Protein AF-A0A5E4D6T8-F1 (afdb_monomer)

Solvent-accessible surface area (backbone atoms only — not comparable to full-atom values): 7512 Å² total; per-residue (Å²): 138,59,71,67,61,55,51,51,57,58,61,45,72,78,45,94,84,55,79,84,41,73,67,48,50,53,50,51,53,51,50,51,50,56,62,51,48,57,55,49,51,51,50,50,54,52,41,53,52,50,38,68,75,33,54,74,57,41,52,51,40,51,52,51,47,50,72,70,52,39,92,90,48,82,89,55,80,79,51,54,81,74,34,64,66,50,51,48,51,54,51,49,40,55,66,70,64,45,91,60,82,77,64,77,92,62,60,39,94,47,71,41,74,58,88,97,43,81,42,57,51,70,46,108

pLDDT: mean 90.18, std 12.1, range [51.53, 98.38]

Radius of gyration: 22.25 Å; Cα contacts (8 Å, |Δi|>4): 65; chains: 1; bounding box: 53×28×58 Å

Secondary structure (DSSP, 8-state):
--HHHHHHHHHHTT-TT-S--HHHHHHHHHHHHHHHHHHHHHHHHHHHHHHHH-HHHHHHHHHHHHHHH-TTS---GGGGGG-HHHHHHHHHHHHHH-S-TT-S----SS-EEETTEEE-TT--

Nearest PDB structures (foldseek):
  1og2-assembly1_A  TM=9.531E-01  e=1.860E-10  Homo sapiens
  5x23-assembly1_A  TM=9.504E-01  e=4.205E-10  Homo sapiens
  2f9q-assembly1_A  TM=9.379E-01  e=1.974E-07  Homo sapiens
  6csb-assembly1_A  TM=9.068E-01  e=5.062E-07  Homo sapiens
  3c6g-assembly1_A  TM=8.931E-01  e=2.589E-06  Homo sapiens

Structure (mmCIF, N/CA/C/O backbone):
data_AF-A0A5E4D6T8-F1
#
_entry.id   AF-A0A5E4D6T8-F1
#
loop_
_atom_site.group_PDB
_atom_site.id
_atom_site.type_symbol
_atom_site.label_atom_id
_atom_site.label_alt_id
_atom_site.label_comp_id
_atom_site.label_asym_id
_atom_site.label_entity_id
_atom_site.label_seq_id
_atom_site.pdbx_PDB_ins_code
_atom_site.Cartn_x
_atom_site.Cartn_y
_atom_site.Cartn_z
_atom_site.occupancy
_atom_site.B_iso_or_equiv
_atom_site.auth_seq_id
_atom_site.auth_comp_id
_atom_site.auth_asym_id
_atom_site.auth_atom_id
_atom_site.pdbx_PDB_model_num
ATOM 1 N N . MET A 1 1 ? 21.323 -9.882 9.307 1.00 51.53 1 MET A N 1
ATOM 2 C CA . MET A 1 1 ? 22.143 -10.130 8.109 1.00 51.53 1 MET A CA 1
ATOM 3 C C . MET A 1 1 ? 22.979 -11.356 8.381 1.00 51.53 1 MET A C 1
ATOM 5 O O . MET A 1 1 ? 23.782 -11.367 9.301 1.00 51.53 1 MET A O 1
ATOM 9 N N . ASP A 1 2 ? 22.661 -12.407 7.658 1.00 59.09 2 ASP A N 1
ATOM 10 C CA . ASP A 1 2 ? 23.256 -13.731 7.668 1.00 59.09 2 ASP A CA 1
ATOM 11 C C . ASP A 1 2 ? 24.572 -13.753 6.871 1.00 59.09 2 ASP A C 1
ATOM 13 O O . ASP A 1 2 ? 24.735 -13.059 5.868 1.00 59.09 2 ASP A O 1
ATOM 17 N N . THR A 1 3 ? 25.536 -14.549 7.333 1.00 69.44 3 THR A N 1
ATOM 18 C CA . THR A 1 3 ? 26.883 -14.682 6.748 1.00 69.44 3 THR A CA 1
ATOM 19 C C . THR A 1 3 ? 26.867 -15.183 5.302 1.00 69.44 3 THR A C 1
ATOM 21 O O . THR A 1 3 ? 27.759 -14.840 4.530 1.00 69.44 3 THR A O 1
ATOM 24 N N . SER A 1 4 ? 25.823 -15.922 4.913 1.00 58.59 4 SER A N 1
ATOM 25 C CA . SER A 1 4 ? 25.578 -16.354 3.531 1.00 58.59 4 SER A CA 1
ATOM 26 C C . SER A 1 4 ? 25.392 -15.167 2.580 1.00 58.59 4 SER A C 1
ATOM 28 O O . SER A 1 4 ? 25.987 -15.132 1.505 1.00 58.59 4 SER A O 1
ATOM 30 N N . THR A 1 5 ? 24.637 -14.152 3.006 1.00 66.06 5 THR A N 1
ATOM 31 C CA . THR A 1 5 ? 24.379 -12.940 2.218 1.00 66.06 5 THR A CA 1
ATOM 32 C C . THR A 1 5 ? 25.656 -12.119 2.022 1.00 66.06 5 THR A C 1
ATOM 34 O O . THR A 1 5 ? 25.913 -11.607 0.937 1.00 66.06 5 THR A O 1
ATOM 37 N N . VAL A 1 6 ? 26.517 -12.045 3.043 1.00 69.25 6 VAL A N 1
ATOM 38 C CA . VAL A 1 6 ? 27.812 -11.344 2.943 1.00 69.25 6 VAL A CA 1
ATOM 39 C C . VAL A 1 6 ? 28.761 -12.057 1.975 1.00 69.25 6 VAL A C 1
ATOM 41 O O . VAL A 1 6 ? 29.438 -11.400 1.186 1.00 69.25 6 VAL A O 1
ATOM 44 N N . LEU A 1 7 ? 28.792 -13.392 1.991 1.00 67.19 7 LEU A N 1
ATOM 45 C CA . LEU A 1 7 ? 29.617 -14.177 1.069 1.00 67.19 7 LEU A CA 1
ATOM 46 C C . LEU A 1 7 ? 29.141 -14.046 -0.383 1.00 67.19 7 LEU A C 1
ATOM 48 O O . LEU A 1 7 ? 29.977 -13.860 -1.263 1.00 67.19 7 LEU A O 1
ATOM 52 N N . GLN A 1 8 ? 27.827 -14.038 -0.633 1.00 66.62 8 GLN A N 1
ATOM 53 C CA . GLN A 1 8 ? 27.270 -13.788 -1.971 1.00 66.62 8 GLN A CA 1
ATOM 54 C C . GLN A 1 8 ? 27.676 -12.412 -2.520 1.00 66.62 8 GLN A C 1
ATOM 56 O O . GLN A 1 8 ? 28.136 -12.322 -3.656 1.00 66.62 8 GLN A O 1
ATOM 61 N N . LEU A 1 9 ? 27.611 -11.361 -1.695 1.00 66.88 9 LEU A N 1
ATOM 62 C CA . LEU A 1 9 ? 28.028 -10.007 -2.085 1.00 66.88 9 LEU A CA 1
ATOM 63 C C . LEU A 1 9 ? 29.525 -9.918 -2.433 1.00 66.88 9 LEU A C 1
ATOM 65 O O . LEU A 1 9 ? 29.911 -9.180 -3.339 1.00 66.88 9 LEU A O 1
ATOM 69 N N . ILE A 1 10 ? 30.381 -10.668 -1.730 1.00 66.94 10 ILE A N 1
ATOM 70 C CA . ILE A 1 10 ? 31.827 -10.727 -2.010 1.00 66.94 10 ILE A CA 1
ATOM 71 C C . ILE A 1 10 ? 32.104 -11.509 -3.300 1.00 66.94 10 ILE A C 1
ATOM 73 O O . ILE A 1 10 ? 32.958 -11.109 -4.089 1.00 66.94 10 ILE A O 1
ATOM 77 N N . GLN A 1 11 ? 31.378 -12.602 -3.525 1.00 64.06 11 GLN A N 1
ATOM 78 C CA . GLN A 1 11 ? 31.570 -13.496 -4.665 1.00 64.06 11 GLN A CA 1
ATOM 79 C C . GLN A 1 11 ? 31.103 -12.857 -5.981 1.00 64.06 11 GLN A C 1
ATOM 81 O O . GLN A 1 11 ? 31.747 -13.031 -7.014 1.00 64.06 11 GLN A O 1
ATOM 86 N N . GLU A 1 12 ? 30.051 -12.039 -5.932 1.00 62.81 12 GLU A N 1
ATOM 87 C CA . GLU A 1 12 ? 29.590 -11.257 -7.080 1.00 62.81 12 GLU A CA 1
ATOM 88 C C . GLU A 1 12 ? 30.512 -10.081 -7.416 1.00 62.81 12 GLU A C 1
ATOM 90 O O . GLU A 1 12 ? 30.662 -9.753 -8.587 1.00 62.81 12 GLU A O 1
ATOM 95 N N . LYS A 1 13 ? 31.224 -9.500 -6.441 1.00 59.44 13 LYS A N 1
ATOM 96 C CA . LYS A 1 13 ? 32.169 -8.390 -6.673 1.00 59.44 13 LYS A CA 1
ATOM 97 C C . LYS A 1 13 ? 33.299 -8.734 -7.663 1.00 59.44 13 LYS A C 1
ATOM 99 O O . LYS A 1 13 ? 33.889 -7.830 -8.248 1.00 59.44 13 LYS A O 1
ATOM 104 N N . CYS A 1 14 ? 33.596 -10.022 -7.856 1.00 57.81 14 CYS A N 1
ATOM 105 C CA . CYS A 1 14 ? 34.577 -10.518 -8.828 1.00 57.81 14 CYS A CA 1
ATOM 106 C C . CYS A 1 14 ? 34.004 -10.749 -10.241 1.00 57.81 14 CYS A C 1
ATOM 108 O O . CYS A 1 14 ? 34.763 -11.111 -11.138 1.00 57.81 14 CYS A O 1
ATOM 110 N N . ASN A 1 15 ? 32.700 -10.551 -10.457 1.00 62.16 15 ASN A N 1
ATOM 111 C CA . ASN A 1 15 ? 32.039 -10.767 -11.741 1.00 62.16 15 ASN A CA 1
ATOM 112 C C . ASN A 1 15 ? 31.816 -9.421 -12.461 1.00 62.16 15 ASN A C 1
ATOM 114 O O . ASN A 1 15 ? 31.308 -8.470 -11.873 1.00 62.16 15 ASN A O 1
ATOM 118 N N . GLN A 1 16 ? 32.183 -9.313 -13.742 1.00 57.44 16 GLN A N 1
ATOM 119 C CA . GLN A 1 16 ? 31.995 -8.075 -14.525 1.00 57.44 16 GLN A CA 1
ATOM 120 C C . GLN A 1 16 ? 30.546 -7.876 -15.022 1.00 57.44 16 GLN A C 1
ATOM 122 O O . GLN A 1 16 ? 30.210 -6.795 -15.493 1.00 57.44 16 GLN A O 1
ATOM 127 N N . GLU A 1 17 ? 29.671 -8.876 -14.861 1.00 61.19 17 GLU A N 1
ATOM 128 C CA . GLU A 1 17 ? 28.234 -8.827 -15.191 1.00 61.19 17 GLU A CA 1
ATOM 129 C C . GLU A 1 17 ? 27.337 -8.639 -13.948 1.00 61.19 17 GLU A C 1
ATOM 131 O O . GLU A 1 17 ? 26.260 -9.230 -13.835 1.00 61.19 17 GLU A O 1
ATOM 136 N N . THR A 1 18 ? 27.771 -7.861 -12.953 1.00 68.69 18 THR A N 1
ATOM 137 C CA . THR A 1 18 ? 26.926 -7.626 -11.772 1.00 68.69 18 THR A CA 1
ATOM 138 C C . THR A 1 18 ? 25.798 -6.652 -12.078 1.00 68.69 18 THR A C 1
ATOM 140 O O . THR A 1 18 ? 26.001 -5.558 -12.596 1.00 68.69 18 THR A O 1
ATOM 143 N N . LYS A 1 19 ? 24.578 -7.023 -11.679 1.00 70.94 19 LYS A N 1
ATOM 144 C CA . LYS A 1 19 ? 23.415 -6.117 -11.682 1.00 70.94 19 LYS A CA 1
ATOM 145 C C . LYS A 1 19 ? 23.505 -5.036 -10.595 1.00 70.94 19 LYS A C 1
ATOM 147 O O . LYS A 1 19 ? 22.696 -4.116 -10.579 1.00 70.94 19 LYS A O 1
ATOM 152 N N . PHE A 1 20 ? 24.475 -5.147 -9.688 1.00 78.88 20 PHE A N 1
ATOM 153 C CA . PHE A 1 20 ? 24.709 -4.233 -8.573 1.00 78.88 20 PHE A CA 1
ATOM 154 C C . PHE A 1 20 ? 25.666 -3.103 -8.967 1.00 78.88 20 PHE A C 1
ATOM 156 O O . PHE A 1 20 ? 26.752 -2.964 -8.405 1.00 78.88 20 PHE A O 1
ATOM 163 N N . THR A 1 21 ? 25.259 -2.294 -9.945 1.00 89.88 21 THR A N 1
ATOM 164 C CA . THR A 1 21 ? 25.975 -1.065 -10.310 1.00 89.88 21 THR A CA 1
ATOM 165 C C . THR A 1 21 ? 25.479 0.128 -9.488 1.00 89.88 21 THR A C 1
ATOM 167 O O . THR A 1 21 ? 24.402 0.090 -8.884 1.00 89.88 21 THR A O 1
ATOM 170 N N . THR A 1 22 ? 26.247 1.218 -9.468 1.00 91.19 22 THR A N 1
ATOM 171 C CA . THR A 1 22 ? 25.844 2.466 -8.799 1.00 91.19 22 THR A CA 1
ATOM 172 C C . THR A 1 22 ? 24.558 3.038 -9.405 1.00 91.19 22 THR A C 1
ATOM 174 O O . THR A 1 22 ? 23.699 3.532 -8.681 1.00 91.19 22 THR A O 1
ATOM 177 N N . GLU A 1 23 ? 24.380 2.929 -10.720 1.00 90.62 23 GLU A N 1
ATOM 178 C CA . GLU A 1 23 ? 23.189 3.389 -11.441 1.00 90.62 23 GLU A CA 1
ATOM 179 C C . GLU A 1 23 ? 21.955 2.566 -11.052 1.00 90.62 23 GLU A C 1
ATOM 181 O O . GLU A 1 23 ? 20.883 3.126 -10.805 1.00 90.62 23 GLU A O 1
ATOM 186 N N . ALA A 1 24 ? 22.112 1.243 -10.933 1.00 91.88 24 ALA A N 1
ATOM 187 C CA . ALA A 1 24 ? 21.056 0.359 -10.452 1.00 91.88 24 ALA A CA 1
ATOM 188 C C . ALA A 1 24 ? 20.684 0.670 -8.993 1.00 91.88 24 ALA A C 1
ATOM 190 O O . ALA A 1 24 ? 19.500 0.683 -8.651 1.00 91.88 24 ALA A O 1
ATOM 191 N N . LEU A 1 25 ? 21.670 0.990 -8.145 1.00 93.62 25 LEU A N 1
ATOM 192 C CA . LEU A 1 25 ? 21.436 1.427 -6.767 1.00 93.62 25 LEU A CA 1
ATOM 193 C C . LEU A 1 25 ? 20.642 2.738 -6.718 1.00 93.62 25 LEU A C 1
ATOM 195 O O . LEU A 1 25 ? 19.642 2.809 -6.009 1.00 93.62 25 LEU A O 1
ATOM 199 N N . ILE A 1 26 ? 21.051 3.755 -7.484 1.00 95.56 26 ILE A N 1
ATOM 200 C CA . ILE A 1 26 ? 20.348 5.046 -7.559 1.00 95.56 26 ILE A CA 1
ATOM 201 C C . ILE A 1 26 ? 18.900 4.840 -8.018 1.00 95.56 26 ILE A C 1
ATOM 203 O O . ILE A 1 26 ? 17.978 5.367 -7.394 1.00 95.56 26 ILE A O 1
ATOM 207 N N . THR A 1 27 ? 18.695 4.032 -9.060 1.00 94.62 27 THR A N 1
ATOM 208 C CA . THR A 1 27 ? 17.358 3.699 -9.579 1.00 94.62 27 THR A CA 1
ATOM 209 C C . THR A 1 27 ? 16.512 3.007 -8.510 1.00 94.62 27 THR A C 1
ATOM 211 O O . THR A 1 27 ? 15.410 3.453 -8.214 1.00 94.62 27 THR A O 1
ATOM 214 N N . THR A 1 28 ? 17.063 1.994 -7.837 1.00 95.25 28 THR A N 1
ATOM 215 C CA . THR A 1 28 ? 16.364 1.256 -6.771 1.00 95.25 28 THR A CA 1
ATOM 216 C C . THR A 1 28 ? 15.972 2.162 -5.602 1.00 95.25 28 THR A C 1
ATOM 218 O O . THR A 1 28 ? 14.891 2.018 -5.033 1.00 95.25 28 THR A O 1
ATOM 221 N N . VAL A 1 29 ? 16.835 3.111 -5.225 1.00 96.94 29 VAL A N 1
ATOM 222 C CA . VAL A 1 29 ? 16.528 4.091 -4.174 1.00 96.94 29 VAL A CA 1
ATOM 223 C C . VAL A 1 29 ? 15.370 4.992 -4.605 1.00 96.94 29 VAL A C 1
ATOM 225 O O . VAL A 1 29 ? 14.438 5.192 -3.825 1.00 96.94 29 VAL A O 1
ATOM 228 N N . HIS A 1 30 ? 15.390 5.495 -5.842 1.00 96.00 30 HIS A N 1
ATOM 229 C CA . HIS A 1 30 ? 14.280 6.275 -6.388 1.00 96.00 30 HIS A CA 1
ATOM 230 C C . HIS A 1 30 ? 12.969 5.483 -6.409 1.00 96.00 30 HIS A C 1
ATOM 232 O O . HIS A 1 30 ? 11.950 6.002 -5.948 1.00 96.00 30 HIS A O 1
ATOM 238 N N . ASP A 1 31 ? 13.005 4.228 -6.855 1.00 95.06 31 ASP A N 1
ATOM 239 C CA . ASP A 1 31 ? 11.839 3.343 -6.879 1.00 95.06 31 ASP A CA 1
ATOM 240 C C . ASP A 1 31 ? 11.279 3.112 -5.471 1.00 95.06 31 ASP A C 1
ATOM 242 O O . ASP A 1 31 ? 10.071 3.215 -5.261 1.00 95.06 31 ASP A O 1
ATOM 246 N N . LEU A 1 32 ? 12.144 2.870 -4.478 1.00 96.94 32 LEU A N 1
ATOM 247 C CA . LEU A 1 32 ? 11.733 2.663 -3.088 1.00 96.94 32 LEU A CA 1
ATOM 248 C C . LEU A 1 32 ? 11.007 3.888 -2.518 1.00 96.94 32 LEU A C 1
ATOM 250 O O . LEU A 1 32 ? 9.953 3.747 -1.893 1.00 96.94 32 LEU A O 1
ATOM 254 N N . PHE A 1 33 ? 11.550 5.089 -2.735 1.00 96.31 33 PHE A N 1
ATOM 255 C CA . PHE A 1 33 ? 10.919 6.317 -2.255 1.00 96.31 33 PHE A CA 1
ATOM 256 C C . PHE A 1 33 ? 9.632 6.634 -3.014 1.00 96.31 33 PHE A C 1
ATOM 258 O O . PHE A 1 33 ? 8.637 6.976 -2.373 1.00 96.31 33 PHE A O 1
ATOM 265 N N . GLY A 1 34 ? 9.622 6.494 -4.341 1.00 93.38 34 GLY A N 1
ATOM 266 C CA . GLY A 1 34 ? 8.441 6.742 -5.166 1.00 93.38 34 GLY A CA 1
ATOM 267 C C . GLY A 1 34 ? 7.294 5.790 -4.827 1.00 93.38 34 GLY A C 1
ATOM 268 O O . GLY A 1 34 ? 6.199 6.233 -4.480 1.00 93.38 34 GLY A O 1
ATOM 269 N N . ALA A 1 35 ? 7.562 4.482 -4.843 1.00 95.06 35 ALA A N 1
ATOM 270 C CA . ALA A 1 35 ? 6.565 3.461 -4.546 1.00 95.06 35 ALA A CA 1
ATOM 271 C C . ALA A 1 35 ? 6.121 3.483 -3.076 1.00 95.06 35 ALA A C 1
ATOM 273 O O . ALA A 1 35 ? 4.945 3.267 -2.797 1.00 95.06 35 ALA A O 1
ATOM 274 N N . GLY A 1 36 ? 7.025 3.747 -2.128 1.00 95.56 36 GLY A N 1
ATOM 275 C CA . GLY A 1 36 ? 6.714 3.718 -0.696 1.00 95.56 36 GLY A CA 1
ATOM 276 C C . GLY A 1 36 ? 6.031 4.983 -0.170 1.00 95.56 36 GLY A C 1
ATOM 277 O O . GLY A 1 36 ? 5.119 4.892 0.650 1.00 95.56 36 GLY A O 1
ATOM 278 N N . THR A 1 37 ? 6.448 6.167 -0.621 1.00 96.12 37 THR A N 1
ATOM 279 C CA . THR A 1 37 ? 6.000 7.435 -0.017 1.00 96.12 37 THR A CA 1
ATOM 280 C C . THR A 1 37 ? 4.582 7.792 -0.439 1.00 96.12 37 THR A C 1
ATOM 282 O O . THR A 1 37 ? 3.723 8.035 0.413 1.00 96.12 37 THR A O 1
ATOM 285 N N . GLU A 1 38 ? 4.315 7.808 -1.745 1.00 93.44 38 GLU A N 1
ATOM 286 C CA . GLU A 1 38 ? 3.018 8.2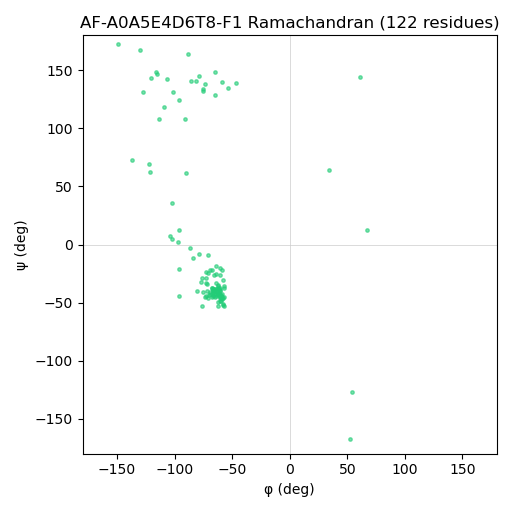39 -2.275 1.00 93.44 38 GLU A CA 1
ATOM 287 C C . GLU A 1 38 ? 1.901 7.266 -1.871 1.00 93.44 38 GLU A C 1
ATOM 289 O O . GLU A 1 38 ? 0.838 7.675 -1.400 1.00 93.44 38 GLU A O 1
ATOM 294 N N . THR A 1 39 ? 2.166 5.958 -1.960 1.00 96.19 39 THR A N 1
ATOM 295 C CA . THR A 1 39 ? 1.159 4.928 -1.664 1.00 96.19 39 THR A CA 1
ATOM 296 C C . THR A 1 39 ? 0.771 4.905 -0.185 1.00 96.19 39 THR A C 1
ATOM 298 O O . THR A 1 39 ? -0.420 4.868 0.146 1.00 96.19 39 THR A O 1
ATOM 301 N N . ILE A 1 40 ? 1.748 4.974 0.727 1.00 97.19 40 ILE A N 1
ATOM 302 C CA . ILE A 1 40 ? 1.493 4.941 2.171 1.00 97.19 40 ILE A CA 1
ATOM 303 C C . ILE A 1 40 ? 0.866 6.258 2.637 1.00 97.19 40 ILE A C 1
ATOM 305 O O . ILE A 1 40 ? -0.110 6.223 3.391 1.00 97.19 40 ILE A O 1
ATOM 309 N N . SER A 1 41 ? 1.368 7.412 2.183 1.00 97.50 41 SER A N 1
ATOM 310 C CA . SER A 1 41 ? 0.818 8.716 2.587 1.00 97.50 41 SER A CA 1
ATOM 311 C C . SER A 1 41 ? -0.637 8.884 2.143 1.00 97.50 41 SER A C 1
ATOM 313 O O . SER A 1 41 ? -1.484 9.271 2.955 1.00 97.50 41 SER A O 1
ATOM 315 N N . THR A 1 42 ? -0.963 8.496 0.908 1.00 97.12 42 THR A N 1
ATOM 316 C CA . THR A 1 42 ? -2.338 8.505 0.401 1.00 97.12 42 THR A CA 1
ATOM 317 C C . THR A 1 42 ? -3.226 7.533 1.181 1.00 97.12 42 THR A C 1
ATOM 319 O O . THR A 1 42 ? -4.317 7.914 1.615 1.00 97.12 42 THR A O 1
ATOM 322 N N . THR A 1 43 ? -2.746 6.315 1.462 1.00 98.00 43 THR A N 1
ATOM 323 C CA . THR A 1 43 ? -3.487 5.335 2.276 1.00 98.00 43 THR A CA 1
ATOM 324 C C . THR A 1 43 ? -3.803 5.869 3.674 1.00 98.00 43 THR A C 1
ATOM 326 O O . THR A 1 43 ? -4.939 5.756 4.133 1.00 98.00 43 THR A O 1
ATOM 329 N N . LEU A 1 44 ? -2.836 6.496 4.350 1.00 98.19 44 LEU A N 1
ATOM 330 C CA . LEU A 1 44 ? -3.035 7.081 5.679 1.00 98.19 44 LEU A CA 1
ATOM 331 C C . LEU A 1 44 ? -4.005 8.265 5.647 1.00 98.19 44 LEU A C 1
ATOM 333 O O . LEU A 1 44 ? -4.901 8.340 6.487 1.00 98.19 44 LEU A O 1
ATOM 337 N N . LYS A 1 45 ? -3.869 9.164 4.665 1.00 98.00 45 LYS A N 1
ATOM 338 C CA . LYS A 1 45 ? -4.748 10.331 4.503 1.00 98.00 45 LYS A CA 1
ATOM 339 C C . LYS A 1 45 ? -6.211 9.913 4.362 1.00 98.00 45 LYS A C 1
ATOM 341 O O . LYS A 1 45 ? -7.068 10.412 5.093 1.00 98.00 45 LYS A O 1
ATOM 346 N N . TYR A 1 46 ? -6.500 8.984 3.452 1.00 97.94 46 TYR A N 1
ATOM 347 C CA . TYR A 1 46 ? -7.863 8.488 3.266 1.00 97.94 46 TYR A CA 1
ATOM 348 C C . TYR A 1 46 ? -8.318 7.583 4.413 1.00 97.94 46 TYR A C 1
ATOM 350 O O . TYR A 1 46 ? -9.483 7.641 4.796 1.00 97.94 46 TYR A O 1
ATOM 358 N N . GLY A 1 47 ? -7.414 6.813 5.021 1.00 98.25 47 GLY A N 1
ATOM 359 C CA . GLY A 1 47 ? -7.712 6.021 6.213 1.00 98.25 47 GLY A CA 1
ATOM 360 C C . GLY A 1 47 ? -8.199 6.882 7.378 1.00 98.25 47 GLY A C 1
ATOM 361 O O . GLY A 1 47 ? -9.244 6.596 7.960 1.00 98.25 47 GLY A O 1
ATOM 362 N N . LEU A 1 48 ? -7.511 7.990 7.667 1.00 98.31 48 LEU A N 1
ATOM 363 C CA . LEU A 1 48 ? -7.947 8.961 8.675 1.00 98.31 48 LEU A CA 1
ATOM 364 C C . LEU A 1 48 ? -9.290 9.601 8.304 1.00 98.31 48 LEU A C 1
ATOM 366 O O . LEU A 1 48 ? -10.169 9.710 9.156 1.00 98.31 48 LEU A O 1
ATOM 370 N N . LEU A 1 49 ? -9.489 9.970 7.034 1.00 98.38 49 LEU A N 1
ATOM 371 C CA . LEU A 1 49 ? -10.767 10.508 6.560 1.00 98.38 49 LEU A CA 1
ATOM 372 C C . LEU A 1 49 ? -11.928 9.518 6.766 1.00 98.38 49 LEU A C 1
ATOM 374 O O . LEU A 1 49 ? -13.003 9.918 7.212 1.00 98.38 49 LEU A O 1
ATOM 378 N N . LEU A 1 50 ? -11.722 8.235 6.464 1.00 98.25 50 LEU A N 1
ATOM 379 C CA . LEU A 1 50 ? -12.724 7.186 6.666 1.00 98.25 50 LEU A CA 1
ATOM 380 C C . LEU A 1 50 ? -13.030 6.986 8.154 1.00 98.25 50 LEU A C 1
ATOM 382 O O . LEU A 1 50 ? -14.197 6.903 8.530 1.00 98.25 50 LEU A O 1
ATOM 386 N N . LEU A 1 51 ? -12.011 6.989 9.015 1.00 98.38 51 LEU A N 1
ATOM 387 C CA . LEU A 1 51 ? -12.198 6.921 10.468 1.00 98.38 51 LEU A CA 1
ATOM 388 C C . LEU A 1 51 ? -12.978 8.134 11.011 1.00 98.38 51 LEU A C 1
ATOM 390 O O . LEU A 1 51 ? -13.844 7.971 11.875 1.00 98.38 51 LEU A O 1
ATOM 394 N N . LEU A 1 52 ? -12.747 9.337 10.474 1.00 98.31 52 LEU A N 1
ATOM 395 C CA . LEU A 1 52 ? -13.529 10.531 10.821 1.00 98.31 52 LEU A CA 1
ATOM 396 C C . LEU A 1 52 ? -14.989 10.430 10.352 1.00 98.31 52 LEU A C 1
ATOM 398 O O . LEU A 1 52 ? -15.893 10.841 11.076 1.00 98.31 52 LEU A O 1
ATOM 402 N N . LYS A 1 53 ? -15.237 9.861 9.166 1.00 98.25 53 LYS A N 1
ATOM 403 C CA . LYS A 1 53 ? -16.597 9.643 8.640 1.00 98.25 53 LYS A CA 1
ATOM 404 C C . LYS A 1 53 ? -17.362 8.523 9.350 1.00 98.25 53 LYS A C 1
ATOM 406 O O . LYS A 1 53 ? -18.591 8.527 9.327 1.00 98.25 53 LYS A O 1
ATOM 411 N N . HIS A 1 54 ? -16.661 7.575 9.967 1.00 98.19 54 HIS A N 1
ATOM 412 C CA . HIS A 1 54 ? -17.247 6.406 10.622 1.00 98.19 54 HIS A CA 1
ATOM 413 C C . HIS A 1 54 ? -16.843 6.336 12.106 1.00 98.19 54 HIS A C 1
ATOM 415 O O . HIS A 1 54 ? -16.110 5.426 12.509 1.00 98.19 54 HIS A O 1
ATOM 421 N N . PRO A 1 55 ? -17.334 7.257 12.959 1.00 98.12 55 PRO A N 1
ATOM 422 C CA . PRO A 1 55 ? -16.944 7.336 14.370 1.00 98.12 55 PRO A CA 1
ATOM 423 C C . PRO A 1 55 ? -17.214 6.043 15.154 1.00 98.12 55 PRO A C 1
ATOM 425 O O . PRO A 1 55 ? -16.453 5.693 16.052 1.00 98.12 55 PRO A O 1
ATOM 428 N N . GLN A 1 56 ? -18.243 5.279 14.783 1.00 98.31 56 GLN A N 1
ATOM 429 C CA . GLN A 1 56 ? -18.542 3.964 15.354 1.00 98.31 56 GLN A CA 1
ATOM 430 C C . GLN A 1 56 ? -17.449 2.922 15.073 1.00 98.31 56 GLN A C 1
ATOM 432 O O . GLN A 1 56 ? -17.207 2.042 15.898 1.00 98.31 56 GLN A O 1
ATOM 437 N N . VAL A 1 57 ? -16.784 3.006 13.916 1.00 98.38 57 VAL A N 1
ATOM 438 C CA . VAL A 1 57 ? -15.651 2.135 13.573 1.00 98.38 57 VAL A CA 1
ATOM 439 C C . VAL A 1 57 ? -14.435 2.565 14.380 1.00 98.38 57 VAL A C 1
ATOM 441 O O . VAL A 1 57 ? -13.803 1.720 15.011 1.00 98.38 57 VAL A O 1
ATOM 444 N N . THR A 1 58 ? -14.173 3.870 14.441 1.00 98.38 58 THR A N 1
ATOM 445 C CA . THR A 1 58 ? -13.085 4.459 15.233 1.00 98.38 58 THR A CA 1
ATOM 446 C C . THR A 1 58 ? -13.190 4.098 16.711 1.00 98.38 58 THR A C 1
ATOM 448 O O . THR A 1 58 ? -12.205 3.661 17.301 1.00 98.38 58 THR A O 1
ATOM 451 N N . ALA A 1 59 ? -14.385 4.182 17.302 1.00 98.31 59 ALA A N 1
ATOM 452 C CA . ALA A 1 59 ? -14.619 3.792 18.690 1.00 98.31 59 ALA A CA 1
ATOM 453 C C . ALA A 1 59 ? -14.304 2.308 18.943 1.00 98.31 59 ALA A C 1
ATOM 455 O O . ALA A 1 59 ? -13.698 1.969 19.956 1.00 98.31 59 ALA A O 1
ATOM 456 N N . LYS A 1 60 ? -14.661 1.416 18.008 1.00 98.25 60 LYS A N 1
ATOM 457 C CA . LYS A 1 60 ? -14.345 -0.018 18.112 1.00 98.25 60 LYS A CA 1
ATOM 458 C C . LYS A 1 60 ? -12.849 -0.302 17.963 1.00 98.25 60 LYS A C 1
ATOM 460 O O . LYS A 1 60 ? -12.326 -1.113 18.720 1.00 98.25 60 LYS A O 1
ATOM 465 N N . VAL A 1 61 ? -12.166 0.372 17.032 1.00 97.44 61 VAL A N 1
ATOM 466 C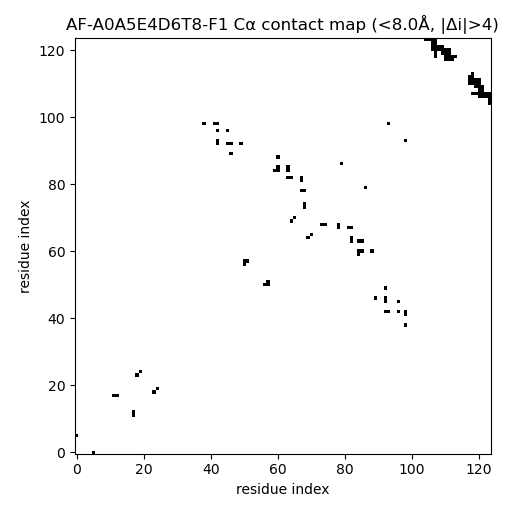 CA . VAL A 1 61 ? -10.702 0.276 16.881 1.00 97.44 61 VAL A CA 1
ATOM 467 C C . VAL A 1 61 ? -10.011 0.719 18.167 1.00 97.44 61 VAL A C 1
ATOM 469 O O . VAL A 1 61 ? -9.183 -0.015 18.697 1.00 97.44 61 VAL A O 1
ATOM 472 N N . GLN A 1 62 ? -10.402 1.870 18.720 1.00 96.31 62 GLN A N 1
ATOM 473 C CA . GLN A 1 62 ? -9.823 2.357 19.971 1.00 96.31 62 GLN A CA 1
ATOM 474 C C . GLN A 1 62 ? -10.132 1.445 21.159 1.00 96.31 62 GLN A C 1
ATOM 476 O O . GLN A 1 62 ? -9.252 1.194 21.974 1.00 96.31 62 GLN A O 1
ATOM 481 N N . GLY A 1 63 ? -11.338 0.877 21.229 1.00 96.19 63 GLY A N 1
ATOM 482 C CA . GLY A 1 63 ? -11.677 -0.112 22.251 1.00 96.19 63 GLY A CA 1
ATOM 483 C C . GLY A 1 63 ? -10.810 -1.374 22.174 1.00 96.19 63 GLY A C 1
ATOM 484 O O . GLY A 1 63 ? -10.412 -1.909 23.207 1.00 96.19 63 GLY A O 1
ATOM 485 N N . GLU A 1 64 ? -10.481 -1.846 20.969 1.00 96.69 64 GLU A N 1
ATOM 486 C CA . GLU A 1 64 ? -9.562 -2.976 20.796 1.00 96.69 64 GLU A CA 1
ATOM 487 C C . GLU A 1 64 ? -8.121 -2.607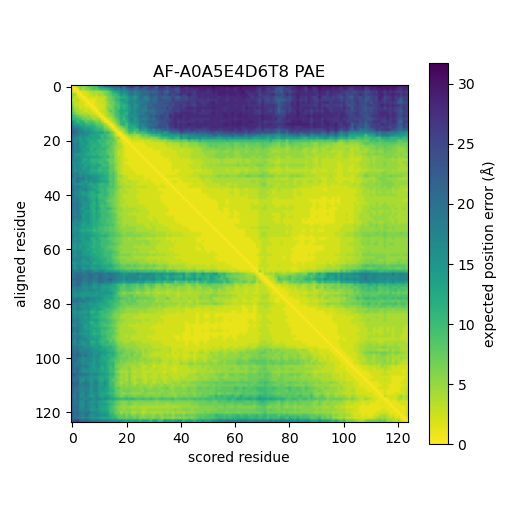 21.185 1.00 96.69 64 GLU A C 1
ATOM 489 O O . GLU A 1 64 ? -7.474 -3.379 21.892 1.00 96.69 64 GLU A O 1
ATOM 494 N N . ILE A 1 65 ? -7.640 -1.419 20.793 1.00 95.25 65 ILE A N 1
ATOM 495 C CA . ILE A 1 65 ? -6.318 -0.894 21.181 1.00 95.25 65 ILE A CA 1
ATOM 496 C C . ILE A 1 65 ? -6.192 -0.811 22.705 1.00 95.25 65 ILE A C 1
ATOM 498 O O . ILE A 1 65 ? -5.250 -1.374 23.266 1.00 95.25 65 ILE A O 1
ATOM 502 N N . ASP A 1 66 ? -7.154 -0.168 23.371 1.00 94.69 66 ASP A N 1
ATOM 503 C CA . ASP A 1 66 ? -7.168 0.010 24.827 1.00 94.69 66 ASP A CA 1
ATOM 504 C C . ASP A 1 66 ? -7.111 -1.342 25.555 1.00 94.69 66 ASP A C 1
ATOM 506 O O . ASP A 1 66 ? -6.429 -1.470 26.573 1.00 94.69 66 ASP A O 1
ATOM 510 N N . ARG A 1 67 ? -7.786 -2.368 25.016 1.00 93.75 67 ARG A N 1
ATOM 511 C CA . ARG A 1 67 ? -7.849 -3.707 25.617 1.00 93.75 67 ARG A CA 1
ATOM 512 C C . ARG A 1 67 ? -6.579 -4.536 25.409 1.00 93.75 67 ARG A C 1
ATOM 514 O O . ARG A 1 67 ? -6.285 -5.384 26.245 1.00 93.75 67 ARG A O 1
ATOM 521 N N . VAL A 1 68 ? -5.874 -4.357 24.290 1.00 94.06 68 VAL A N 1
ATOM 522 C CA . VAL A 1 68 ? -4.716 -5.194 23.916 1.00 94.06 68 VAL A CA 1
ATOM 523 C C . VAL A 1 68 ? -3.392 -4.564 24.330 1.00 94.06 68 VAL A C 1
ATOM 525 O O . VAL A 1 68 ? -2.510 -5.264 24.816 1.00 94.06 68 VAL A O 1
ATOM 528 N N . ILE A 1 69 ? -3.231 -3.261 24.099 1.00 90.25 69 ILE A N 1
ATOM 529 C CA . ILE A 1 69 ? -1.941 -2.577 24.235 1.00 90.25 69 ILE A CA 1
ATOM 530 C C . ILE A 1 69 ? -1.820 -1.901 25.605 1.00 90.25 69 ILE A C 1
ATOM 532 O O . ILE A 1 69 ? -0.705 -1.712 26.066 1.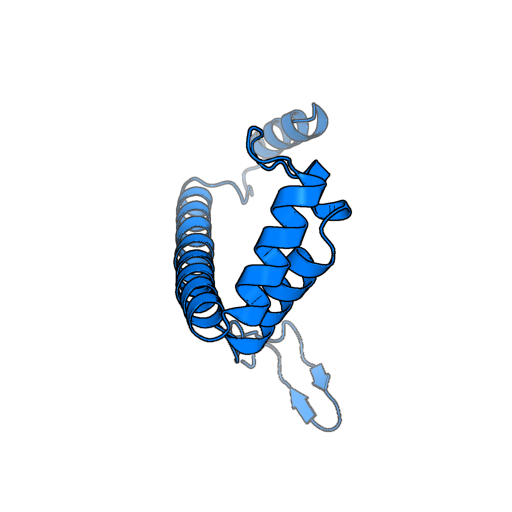00 90.25 69 ILE A O 1
ATOM 536 N N . CYS A 1 70 ? -2.931 -1.626 26.301 1.00 82.00 70 CYS A N 1
ATOM 537 C CA . CYS A 1 70 ? -2.994 -0.761 27.487 1.00 82.00 70 CYS A CA 1
ATOM 538 C C . CYS A 1 70 ? -2.559 0.688 27.179 1.00 82.00 70 CYS A C 1
ATOM 540 O O . CYS A 1 70 ? -1.632 0.949 26.417 1.00 82.00 70 CYS A O 1
ATOM 542 N N . ARG A 1 71 ? -3.199 1.674 27.819 1.00 78.81 71 ARG A N 1
ATOM 543 C CA . ARG A 1 71 ? -3.013 3.107 27.493 1.00 78.81 71 ARG A CA 1
ATOM 544 C C . ARG A 1 71 ? -1.592 3.655 27.661 1.00 78.81 71 ARG A C 1
ATOM 546 O O . ARG A 1 71 ? -1.273 4.680 27.072 1.00 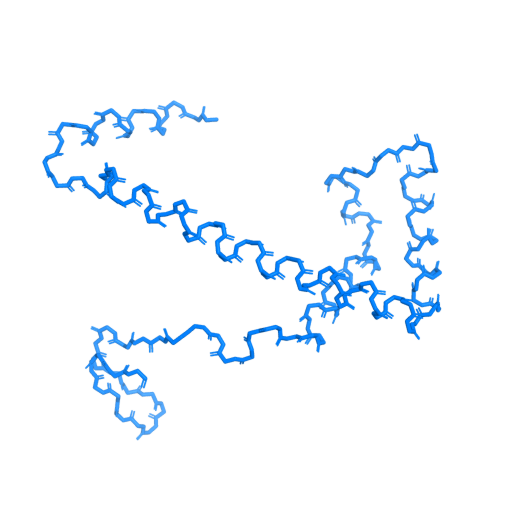78.81 71 ARG A O 1
ATOM 553 N N . ASN A 1 72 ? -0.755 2.985 28.451 1.00 82.62 72 ASN A N 1
ATOM 554 C CA . ASN A 1 72 ? 0.592 3.450 28.787 1.00 82.62 72 ASN A CA 1
ATOM 555 C C . ASN A 1 72 ? 1.698 2.698 28.033 1.00 82.62 72 ASN A C 1
ATOM 557 O O . ASN A 1 72 ? 2.873 2.892 28.341 1.00 82.62 72 ASN A O 1
ATOM 561 N N . CYS A 1 73 ? 1.355 1.831 27.076 1.00 85.44 73 CYS A N 1
ATOM 562 C CA . CYS A 1 73 ? 2.346 1.091 26.300 1.00 85.44 73 CYS A CA 1
ATOM 563 C C . CYS A 1 73 ? 2.280 1.466 24.820 1.00 85.44 73 CYS A C 1
ATOM 565 O O . CYS A 1 73 ? 1.225 1.778 24.268 1.00 85.44 73 CYS A O 1
ATOM 567 N N . SER A 1 74 ? 3.432 1.422 24.158 1.00 90.00 74 SER A N 1
ATOM 568 C CA . SER A 1 74 ? 3.509 1.661 22.721 1.00 90.00 74 SER A CA 1
ATOM 569 C C . SER A 1 74 ? 3.130 0.400 21.935 1.00 90.00 74 SER A C 1
ATOM 571 O O . SER A 1 74 ? 3.540 -0.703 22.310 1.00 90.00 74 SER A O 1
ATOM 573 N N . PRO A 1 75 ? 2.395 0.533 20.816 1.00 90.00 75 PRO A N 1
ATOM 574 C CA . PRO A 1 75 ? 2.150 -0.582 19.914 1.00 90.00 75 PRO A CA 1
ATOM 575 C C . PRO A 1 75 ? 3.444 -1.189 19.360 1.00 90.00 75 PRO A C 1
ATOM 577 O O . PRO A 1 75 ? 4.354 -0.469 18.956 1.00 90.00 75 PRO A O 1
ATOM 580 N N . CYS A 1 76 ? 3.495 -2.517 19.269 1.00 92.19 76 CYS A N 1
ATOM 581 C CA . CYS A 1 76 ? 4.548 -3.261 18.584 1.00 92.19 76 CYS A CA 1
ATOM 582 C C . CYS A 1 76 ? 3.945 -4.289 17.614 1.00 92.19 76 CYS A C 1
ATOM 584 O O . CYS A 1 76 ? 2.747 -4.584 17.646 1.00 92.19 76 CYS A O 1
ATOM 586 N N . MET A 1 77 ? 4.775 -4.862 16.740 1.00 93.25 77 MET A N 1
ATOM 587 C CA . MET A 1 77 ? 4.307 -5.800 15.712 1.00 93.25 77 MET A CA 1
ATOM 588 C C . MET A 1 77 ? 3.715 -7.092 16.292 1.00 93.25 77 MET A C 1
ATOM 590 O O . MET A 1 77 ? 2.845 -7.692 15.664 1.00 93.25 77 MET A O 1
ATOM 594 N N . GLN A 1 78 ? 4.120 -7.486 17.501 1.00 91.56 78 GLN A N 1
ATOM 595 C CA . GLN A 1 78 ? 3.572 -8.634 18.226 1.00 91.56 78 GLN A CA 1
ATOM 596 C C . GLN A 1 78 ? 2.102 -8.424 18.629 1.00 91.56 78 GLN A C 1
ATOM 598 O O . GLN A 1 78 ? 1.341 -9.384 18.722 1.00 91.56 78 GLN A O 1
ATOM 603 N N . ASN A 1 79 ? 1.657 -7.175 18.803 1.00 90.75 79 ASN A N 1
ATOM 604 C CA . ASN A 1 79 ? 0.262 -6.876 19.140 1.00 90.75 79 ASN A CA 1
ATOM 605 C C . ASN A 1 79 ? -0.679 -7.141 17.958 1.00 90.75 79 ASN A C 1
ATOM 607 O O . ASN A 1 79 ? -1.854 -7.438 18.156 1.00 90.75 79 ASN A O 1
ATOM 611 N N . LYS A 1 80 ? -0.166 -7.094 16.719 1.00 90.88 80 LYS A N 1
ATOM 612 C CA . LYS A 1 80 ? -0.968 -7.214 15.493 1.00 90.88 80 LYS A CA 1
ATOM 613 C C . LYS A 1 80 ? -1.786 -8.508 15.430 1.00 90.88 80 LYS A C 1
ATOM 615 O O . LYS A 1 80 ? -2.899 -8.486 14.909 1.00 90.88 80 LYS A O 1
ATOM 620 N N . SER A 1 81 ? -1.268 -9.629 15.942 1.00 93.44 81 SER A N 1
ATOM 621 C CA . SER A 1 81 ? -2.003 -10.906 15.976 1.00 93.44 81 SER A CA 1
ATOM 622 C C . SER A 1 81 ? -3.187 -10.893 16.945 1.00 93.44 81 SER A C 1
ATOM 624 O O . SER A 1 81 ? -4.119 -11.671 16.771 1.00 93.44 81 SER A O 1
ATOM 626 N N . HIS A 1 82 ? -3.168 -9.996 17.931 1.00 95.38 82 HIS A N 1
ATOM 627 C CA . HIS A 1 82 ? -4.189 -9.855 18.968 1.00 95.38 82 HIS A CA 1
ATOM 628 C C . HIS A 1 82 ? -5.215 -8.756 18.654 1.00 95.38 82 HIS A C 1
ATOM 630 O O . HIS A 1 82 ? -6.114 -8.522 19.456 1.00 95.38 82 HIS A O 1
ATOM 636 N N . MET A 1 83 ? -5.104 -8.102 17.491 1.00 96.56 83 MET A N 1
ATOM 637 C CA . MET A 1 83 ? -5.966 -6.992 17.065 1.00 96.56 83 MET A CA 1
ATOM 638 C C . MET A 1 83 ? -6.691 -7.295 15.740 1.00 96.56 83 MET A C 1
ATOM 640 O O . MET A 1 83 ? -6.438 -6.644 14.716 1.00 96.56 83 MET A O 1
ATOM 644 N N . PRO A 1 84 ? -7.547 -8.333 15.701 1.00 97.38 84 PRO A N 1
ATOM 645 C CA . PRO A 1 84 ? -8.219 -8.755 14.477 1.00 97.38 84 PRO A CA 1
ATOM 646 C C . PRO A 1 84 ? -9.139 -7.679 13.886 1.00 97.38 84 PRO A C 1
ATOM 648 O O . PRO A 1 84 ? -9.207 -7.570 12.661 1.00 97.38 84 PRO A O 1
ATOM 651 N N . TYR A 1 85 ? -9.814 -6.868 14.707 1.00 98.12 85 TYR A N 1
ATOM 652 C CA . TYR A 1 85 ? -10.725 -5.835 14.212 1.00 98.12 85 TYR A CA 1
ATOM 653 C C . TYR A 1 85 ? -9.959 -4.680 13.562 1.00 98.12 85 TYR A C 1
ATOM 655 O O . TYR A 1 85 ? -10.265 -4.285 12.440 1.00 98.12 85 TYR A O 1
ATOM 663 N N . THR A 1 86 ? -8.903 -4.190 14.207 1.00 97.62 86 THR A N 1
ATOM 664 C CA . THR A 1 86 ? -8.023 -3.145 13.667 1.00 97.62 86 THR A CA 1
ATOM 665 C C . THR A 1 86 ? -7.358 -3.616 12.377 1.00 97.62 86 THR A C 1
ATOM 667 O O . THR A 1 86 ? -7.322 -2.878 11.394 1.00 97.62 86 THR A O 1
ATOM 670 N N . LYS A 1 87 ? -6.903 -4.877 12.329 1.00 97.38 87 LYS A N 1
ATOM 671 C CA . LYS A 1 87 ? -6.378 -5.496 11.103 1.00 97.38 87 LYS A CA 1
ATOM 672 C C . LYS A 1 87 ? -7.425 -5.521 9.984 1.00 97.38 87 LYS A C 1
ATOM 674 O O . LYS A 1 87 ? -7.092 -5.184 8.850 1.00 97.38 87 LYS A O 1
ATOM 679 N N . ALA A 1 88 ? -8.671 -5.884 10.291 1.00 98.31 88 ALA A N 1
ATOM 680 C CA . ALA A 1 88 ? -9.764 -5.872 9.320 1.00 98.31 88 ALA A CA 1
ATOM 681 C C . ALA A 1 88 ? -10.068 -4.454 8.809 1.00 98.31 88 ALA A C 1
ATOM 683 O O . ALA A 1 88 ? -10.237 -4.272 7.608 1.00 98.31 88 ALA A O 1
ATOM 684 N N . VAL A 1 89 ? -10.061 -3.444 9.686 1.00 98.38 89 VAL A N 1
ATOM 685 C CA . VAL A 1 89 ? -10.263 -2.037 9.298 1.00 98.38 89 VAL A CA 1
ATOM 686 C C . VAL A 1 89 ? -9.156 -1.547 8.364 1.00 98.38 89 VAL A C 1
ATOM 688 O O . VAL A 1 89 ? -9.458 -0.896 7.370 1.00 98.38 89 VAL A O 1
ATOM 691 N N . VAL A 1 90 ? -7.890 -1.891 8.624 1.00 97.69 90 VAL A N 1
ATOM 692 C CA . VAL A 1 90 ? -6.778 -1.541 7.720 1.00 97.69 90 VAL A CA 1
ATOM 693 C C . VAL A 1 90 ? -6.973 -2.161 6.334 1.00 97.69 90 VAL A C 1
ATOM 695 O O . VAL A 1 90 ? -6.817 -1.461 5.334 1.00 97.69 90 VAL A O 1
ATOM 698 N N . TYR A 1 91 ? -7.350 -3.441 6.258 1.00 98.12 91 TYR A N 1
ATOM 699 C CA . TYR A 1 91 ? -7.631 -4.077 4.968 1.00 98.12 91 TYR A CA 1
ATOM 700 C C . TYR A 1 91 ? -8.825 -3.454 4.255 1.00 98.12 91 TYR A C 1
ATOM 702 O O . TYR A 1 91 ? -8.773 -3.260 3.044 1.00 98.12 91 TYR A O 1
ATOM 710 N N . GLU A 1 92 ? -9.881 -3.114 4.990 1.00 98.38 92 GLU A N 1
ATOM 711 C CA . GLU A 1 92 ? -11.063 -2.499 4.398 1.00 98.38 92 GLU A CA 1
ATOM 712 C C . GLU A 1 92 ? -10.767 -1.090 3.881 1.00 98.38 92 GLU A C 1
ATOM 714 O O . GLU A 1 92 ? -11.225 -0.739 2.799 1.00 98.38 92 GLU A O 1
ATOM 719 N N . ILE A 1 93 ? -9.935 -0.313 4.585 1.00 98.19 93 ILE A N 1
ATOM 720 C CA . ILE A 1 93 ? -9.435 0.970 4.079 1.00 98.19 93 ILE A CA 1
ATOM 721 C C . ILE A 1 93 ? -8.715 0.749 2.750 1.00 98.19 93 ILE A C 1
ATOM 723 O O . ILE A 1 93 ? -9.093 1.379 1.771 1.00 98.19 93 ILE A O 1
ATOM 727 N N . GLN A 1 94 ? -7.738 -0.164 2.688 1.00 97.88 94 GLN A N 1
ATOM 728 C CA . GLN A 1 94 ? -6.982 -0.443 1.459 1.00 97.88 94 GLN A CA 1
ATOM 729 C C . GLN A 1 94 ? -7.886 -0.895 0.301 1.00 97.88 94 GLN A C 1
ATOM 731 O O . GLN A 1 94 ? -7.728 -0.414 -0.818 1.00 97.88 94 GLN A O 1
ATOM 736 N N . ARG A 1 95 ? -8.860 -1.772 0.577 1.00 97.75 95 ARG A N 1
ATOM 737 C CA . ARG A 1 95 ? -9.836 -2.260 -0.407 1.00 97.75 95 ARG A CA 1
ATOM 738 C C . ARG A 1 95 ? -10.766 -1.153 -0.904 1.00 97.75 95 ARG A C 1
ATOM 740 O O . ARG A 1 95 ? -11.131 -1.147 -2.072 1.00 97.75 95 ARG A O 1
ATOM 747 N N . TYR A 1 96 ? -11.196 -0.261 -0.014 1.00 97.00 96 TYR A N 1
ATOM 748 C CA . TYR A 1 96 ? -12.153 0.796 -0.332 1.00 97.00 96 TYR A CA 1
ATOM 749 C C . TYR A 1 96 ? -11.518 1.934 -1.131 1.00 97.00 96 TYR A C 1
ATOM 751 O O . TYR A 1 96 ? -12.149 2.469 -2.038 1.00 97.00 96 TYR A O 1
ATOM 759 N N . ILE A 1 97 ? -10.294 2.332 -0.774 1.00 96.25 97 ILE A N 1
ATOM 760 C CA . ILE A 1 97 ? -9.622 3.468 -1.417 1.00 96.25 97 ILE A CA 1
ATOM 761 C C . IL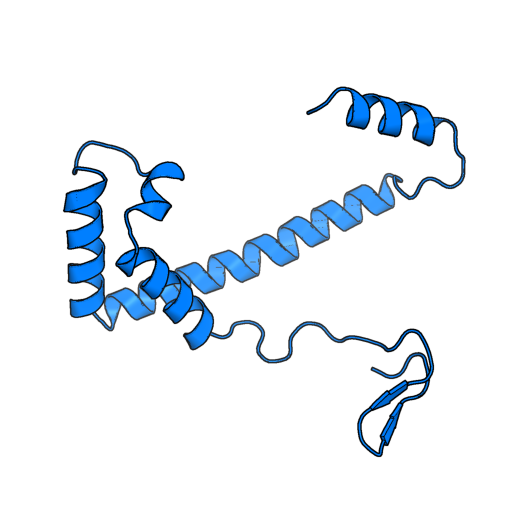E A 1 97 ? -9.063 3.123 -2.796 1.00 96.25 97 ILE A C 1
ATOM 763 O O . ILE A 1 97 ? -8.922 4.037 -3.597 1.00 96.25 97 ILE A O 1
ATOM 767 N N . ASP A 1 98 ? -8.704 1.851 -3.017 1.00 94.88 98 ASP A N 1
ATOM 768 C CA . ASP A 1 98 ? -8.136 1.311 -4.257 1.00 94.88 98 ASP A CA 1
ATOM 769 C C . ASP A 1 98 ? -7.227 2.308 -5.005 1.00 94.88 98 ASP A C 1
ATOM 771 O O . ASP A 1 98 ? -7.541 2.784 -6.093 1.00 94.88 98 ASP A O 1
ATOM 775 N N . ILE A 1 99 ? -6.109 2.698 -4.375 1.00 94.75 99 ILE A N 1
ATOM 776 C CA . ILE A 1 99 ? -5.265 3.816 -4.844 1.00 94.75 99 ILE A CA 1
ATOM 777 C C . ILE A 1 99 ? -4.614 3.594 -6.219 1.00 94.75 99 ILE A C 1
ATOM 779 O O . ILE A 1 99 ? -4.160 4.559 -6.829 1.00 94.75 99 ILE A O 1
ATOM 783 N N . ILE A 1 100 ? -4.533 2.348 -6.699 1.00 93.56 100 ILE A N 1
ATOM 784 C CA . ILE A 1 100 ? -3.967 1.992 -8.009 1.00 93.56 100 ILE A CA 1
ATOM 785 C C . ILE A 1 100 ? -4.891 0.949 -8.672 1.00 93.56 100 ILE A C 1
ATOM 787 O O . ILE A 1 100 ? -4.526 -0.226 -8.772 1.00 93.56 100 ILE A O 1
ATOM 791 N N . PRO A 1 101 ? -6.081 1.360 -9.150 1.00 94.12 101 PRO A N 1
ATOM 792 C CA . PRO A 1 101 ? -7.132 0.436 -9.594 1.00 94.12 101 PRO A CA 1
ATOM 793 C C . PRO A 1 101 ? -6.763 -0.339 -10.868 1.00 94.12 101 PRO A C 1
ATOM 795 O O . PRO A 1 101 ? -7.306 -1.406 -11.145 1.00 94.12 101 PRO A O 1
ATOM 798 N N . THR A 1 102 ? -5.824 0.183 -11.662 1.00 94.31 102 THR A N 1
ATOM 799 C CA . THR A 1 102 ? -5.343 -0.438 -12.907 1.00 94.31 102 THR A CA 1
ATOM 800 C C . THR A 1 102 ? -3.991 -1.131 -12.758 1.00 94.31 102 THR A C 1
ATOM 802 O O . THR A 1 102 ? -3.446 -1.602 -13.752 1.00 94.31 102 THR A O 1
ATOM 805 N N . SER A 1 103 ? -3.438 -1.199 -11.542 1.00 92.19 103 SER A N 1
ATOM 806 C CA . SER A 1 103 ? -2.053 -1.620 -11.296 1.00 92.19 103 SER A CA 1
ATOM 807 C C . SER A 1 103 ? -1.020 -0.850 -12.146 1.00 92.19 103 SER A C 1
ATOM 809 O O . SER A 1 103 ? -1.317 0.196 -12.729 1.00 92.19 103 SER A O 1
ATOM 811 N N . VAL A 1 104 ? 0.218 -1.346 -12.177 1.00 93.12 104 VAL A N 1
ATOM 812 C CA . VAL A 1 104 ? 1.266 -0.890 -13.100 1.00 93.12 104 VAL A CA 1
ATOM 813 C C . VAL A 1 104 ? 1.117 -1.666 -14.417 1.00 93.12 104 VAL A C 1
ATOM 815 O O . VAL A 1 104 ? 0.832 -2.863 -14.366 1.00 93.12 104 VAL A O 1
ATOM 818 N N . PRO A 1 105 ? 1.301 -1.038 -15.595 1.00 94.44 105 PRO A N 1
ATOM 819 C CA . PRO A 1 105 ? 1.241 -1.745 -16.872 1.00 94.44 105 PRO A CA 1
ATOM 820 C C . PRO A 1 105 ? 2.183 -2.952 -16.918 1.00 94.44 105 PRO A C 1
ATOM 822 O O . PRO A 1 105 ? 3.345 -2.864 -16.520 1.00 94.44 105 PRO A O 1
ATOM 825 N N . HIS A 1 106 ? 1.682 -4.078 -17.423 1.00 95.19 106 HIS A N 1
ATOM 826 C CA . HIS A 1 106 ? 2.443 -5.315 -17.591 1.00 95.19 106 HIS A CA 1
ATOM 827 C C . HIS A 1 106 ? 2.569 -5.645 -19.078 1.00 95.19 106 HIS A C 1
ATOM 829 O O . HIS A 1 106 ? 1.636 -5.419 -19.838 1.00 95.19 106 HIS A O 1
ATOM 835 N N . ALA A 1 107 ? 3.690 -6.247 -19.476 1.00 96.06 107 ALA A N 1
ATOM 836 C CA . ALA A 1 107 ? 3.890 -6.755 -20.831 1.00 96.06 107 ALA A CA 1
ATOM 837 C C . ALA A 1 107 ? 4.166 -8.264 -20.815 1.00 96.06 107 ALA A C 1
ATOM 839 O O . ALA A 1 107 ? 4.845 -8.774 -19.919 1.00 96.06 107 ALA A O 1
ATOM 840 N N . VAL A 1 108 ? 3.661 -8.989 -21.816 1.00 96.81 108 VAL A N 1
ATOM 841 C CA . VAL A 1 108 ? 3.914 -10.435 -21.942 1.00 96.81 108 VAL A CA 1
ATOM 842 C C . VAL A 1 108 ? 5.337 -10.712 -22.445 1.00 96.81 108 VAL A C 1
ATOM 844 O O . VAL A 1 108 ? 5.803 -10.116 -23.416 1.00 96.81 108 VAL A O 1
ATOM 847 N N . THR A 1 109 ? 6.045 -11.646 -21.805 1.00 97.25 109 THR A N 1
ATOM 848 C CA . THR A 1 109 ? 7.443 -11.989 -22.144 1.00 97.25 109 THR A CA 1
ATOM 849 C C . THR A 1 109 ? 7.568 -13.003 -23.290 1.00 97.25 109 THR A C 1
ATOM 851 O O . THR A 1 109 ? 8.655 -13.183 -23.850 1.00 97.25 109 THR A O 1
ATOM 854 N N . CYS A 1 110 ? 6.460 -13.635 -23.680 1.00 96.81 110 CYS A N 1
ATOM 855 C CA . CYS A 1 110 ? 6.313 -14.531 -24.825 1.00 96.81 110 CYS A CA 1
ATOM 856 C C . CYS A 1 110 ? 4.885 -14.445 -25.388 1.00 96.81 110 CYS A C 1
ATOM 858 O O . CYS A 1 110 ? 4.028 -13.787 -24.799 1.00 96.81 110 CYS A O 1
ATOM 860 N N . ASP A 1 111 ? 4.635 -15.092 -26.526 1.00 97.75 111 ASP A N 1
ATOM 861 C CA . ASP A 1 111 ? 3.286 -15.205 -27.077 1.00 97.75 111 ASP A CA 1
ATOM 862 C C . ASP A 1 111 ? 2.402 -16.027 -26.131 1.00 97.75 111 ASP A C 1
ATOM 864 O O . ASP A 1 111 ? 2.759 -17.139 -25.731 1.00 97.75 111 ASP A O 1
ATOM 868 N N . VAL A 1 112 ? 1.233 -15.493 -25.781 1.00 97.31 112 VAL A N 1
ATOM 869 C CA . VAL A 1 112 ? 0.304 -16.124 -24.839 1.00 97.31 112 VAL A CA 1
ATOM 870 C C . VAL A 1 112 ? -1.077 -16.226 -25.463 1.00 97.31 112 VAL A C 1
ATOM 872 O O . VAL A 1 112 ? -1.638 -15.248 -25.953 1.00 97.31 112 VAL A O 1
ATOM 875 N N . LYS A 1 113 ? -1.684 -17.413 -25.383 1.00 97.12 113 LYS A N 1
ATOM 876 C CA . LYS A 1 113 ? -3.121 -17.564 -25.610 1.00 97.12 113 LYS A CA 1
ATOM 877 C C . LYS A 1 113 ? -3.842 -17.412 -24.277 1.00 97.12 113 LYS A C 1
ATOM 879 O O . LYS A 1 113 ? -3.766 -18.296 -23.426 1.00 97.12 113 LYS A O 1
ATOM 884 N N . PHE A 1 114 ? -4.544 -16.300 -24.093 1.00 95.81 114 PHE A N 1
ATOM 885 C CA . PHE A 1 114 ? -5.370 -16.077 -22.912 1.00 95.81 114 PHE A CA 1
ATOM 886 C C . PHE A 1 114 ? -6.841 -16.128 -23.305 1.00 95.81 114 PHE A C 1
ATOM 888 O O . PHE A 1 114 ? -7.322 -15.331 -24.115 1.00 95.81 114 PHE A O 1
ATOM 895 N N . ARG A 1 115 ? -7.570 -17.093 -22.734 1.00 93.31 115 ARG A N 1
ATOM 896 C CA . ARG A 1 115 ? -8.923 -17.446 -23.188 1.00 93.31 115 ARG A CA 1
ATOM 897 C C . ARG A 1 115 ? -8.897 -17.754 -24.699 1.00 93.31 115 ARG A C 1
ATOM 899 O O . ARG A 1 115 ? -8.083 -18.559 -25.147 1.00 93.31 115 ARG A O 1
ATOM 906 N N . ASN A 1 116 ? -9.757 -17.109 -25.486 1.00 95.12 116 ASN A N 1
ATOM 907 C CA . ASN A 1 116 ? -9.825 -17.271 -26.941 1.00 95.12 116 ASN A CA 1
ATOM 908 C C . ASN A 1 116 ? -9.043 -16.192 -27.712 1.00 95.12 116 ASN A C 1
ATOM 910 O O . ASN A 1 116 ? -9.198 -16.093 -28.925 1.00 95.12 116 ASN A O 1
ATOM 914 N N . TYR A 1 117 ? -8.201 -15.410 -27.029 1.00 96.94 117 TYR A N 1
ATOM 915 C CA . TYR A 1 117 ? -7.389 -14.357 -27.636 1.00 96.94 117 TYR A CA 1
ATOM 916 C C . TYR A 1 117 ? -5.922 -14.772 -27.719 1.00 96.94 117 TYR A C 1
ATOM 918 O O . TYR A 1 117 ? -5.392 -15.410 -26.807 1.00 96.94 117 TYR A O 1
ATOM 926 N N . PHE A 1 118 ? -5.274 -14.389 -28.816 1.00 97.62 118 PHE A N 1
ATOM 927 C CA . PHE A 1 118 ? -3.829 -14.482 -28.980 1.00 97.62 118 PHE A CA 1
ATOM 928 C C . PHE A 1 118 ? -3.198 -13.133 -28.623 1.00 97.62 118 PHE A C 1
ATOM 930 O O . PHE A 1 118 ? -3.590 -12.112 -29.184 1.00 97.62 118 PHE A O 1
ATOM 937 N N . ILE A 1 119 ? -2.253 -13.139 -27.685 1.00 97.69 119 ILE A N 1
ATOM 938 C CA . ILE A 1 119 ? -1.534 -11.960 -27.198 1.00 97.69 119 ILE A CA 1
ATOM 939 C C . ILE A 1 119 ? -0.064 -12.114 -27.615 1.00 97.69 119 ILE A C 1
ATOM 941 O O . ILE A 1 119 ? 0.627 -12.971 -27.057 1.00 97.69 119 ILE A O 1
ATOM 945 N N . PRO A 1 120 ? 0.421 -11.328 -28.593 1.00 97.56 120 PRO A N 1
ATOM 946 C CA . PRO A 1 120 ? 1.813 -11.377 -29.033 1.00 97.56 120 PRO A CA 1
ATOM 947 C C . PRO A 1 120 ? 2.789 -10.931 -27.941 1.00 97.56 120 PRO A C 1
ATOM 949 O O . PRO A 1 120 ? 2.485 -10.020 -27.166 1.00 97.56 120 PRO A O 1
ATOM 952 N N . LYS A 1 121 ? 3.996 -11.500 -27.934 1.00 97.44 121 LYS A N 1
ATOM 953 C CA . LYS A 1 121 ? 5.126 -11.072 -27.103 1.00 97.44 121 LYS A CA 1
ATOM 954 C C . LYS A 1 121 ? 5.313 -9.548 -27.166 1.00 97.44 121 LYS A C 1
ATOM 956 O O . LYS A 1 121 ? 5.259 -8.959 -28.243 1.00 97.44 121 LYS A O 1
ATOM 961 N N . ASN A 1 122 ? 5.609 -8.931 -26.020 1.00 94.00 122 ASN A N 1
ATOM 962 C CA . ASN A 1 122 ? 5.777 -7.485 -25.823 1.00 94.00 122 ASN A CA 1
ATOM 963 C C . ASN A 1 122 ? 4.498 -6.633 -25.986 1.00 94.00 122 ASN A C 1
ATOM 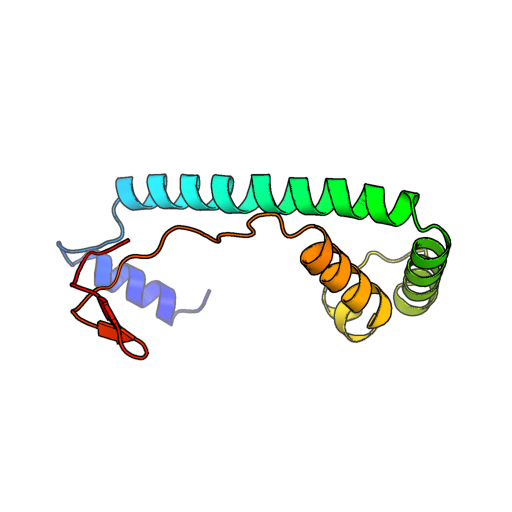965 O O . ASN A 1 122 ? 4.602 -5.409 -26.041 1.00 94.00 122 ASN A O 1
ATOM 969 N N . SER A 1 123 ? 3.305 -7.236 -26.041 1.00 91.56 123 SER A N 1
ATOM 970 C CA . SER A 1 123 ? 2.040 -6.481 -25.961 1.00 91.56 123 SER A CA 1
ATOM 971 C C . SER A 1 123 ? 1.787 -5.992 -24.528 1.00 91.56 123 SER A C 1
ATOM 973 O O . SER A 1 123 ? 2.021 -6.766 -23.592 1.00 91.56 123 SER A O 1
ATOM 975 N N . TYR A 1 124 ? 1.323 -4.742 -24.384 1.00 84.69 124 TYR A N 1
ATOM 976 C CA . TYR A 1 124 ? 0.995 -4.043 -23.127 1.00 84.69 124 TYR A CA 1
ATOM 977 C C . TYR A 1 124 ? -0.510 -3.784 -22.976 1.00 84.69 124 TYR A C 1
ATOM 979 O O . TYR A 1 124 ? -1.210 -3.763 -24.016 1.00 84.69 124 TYR A O 1
#

InterPro domains:
  IPR001128 Cytochrome P450 [PF00067] (9-122)
  IPR001128 Cytochrome P450 [PR00385] (35-52)
  IPR001128 Cytochrome P450 [PR00385] (88-99)
  IPR002401 Cytochrome P450, E-class, group I [PR00463] (24-41)
  IPR002401 Cytochrome P450, E-class, group I [PR00463] (44-70)
  IPR002401 Cytochrome P450, E-class, group I [PR00463] (87-105)
  IPR036396 Cytochrome P450 superfamily [G3DSA:1.10.630.10] (2-124)
  IPR036396 Cytochrome P450 superfamily [SSF48264] (10-123)
  IPR050182 Cytochrome P450 family 2 [PTHR24300] (7-122)

Mean predicted aligned error: 8.14 Å

Foldseek 3Di:
DDPVVVVVVVVCVPPPPDCPDPVNVVVVVVCCCVVPPPVVVVLVVQLVVVCVVCVVLVVVQVVQCCVQQNPPGDDDPVSVVSRVSNVVSSVVSCVVPVVPVPPDDDFACAWDDDPPDIHHGRHD

Sequence (124 aa):
MDTSTVLQLIQEKCNQETKFTTEALITTVHDLFGAGTETISTTLKYGLLLLLKHPQVTAKVQGEIDRVICRNCSPCMQNKS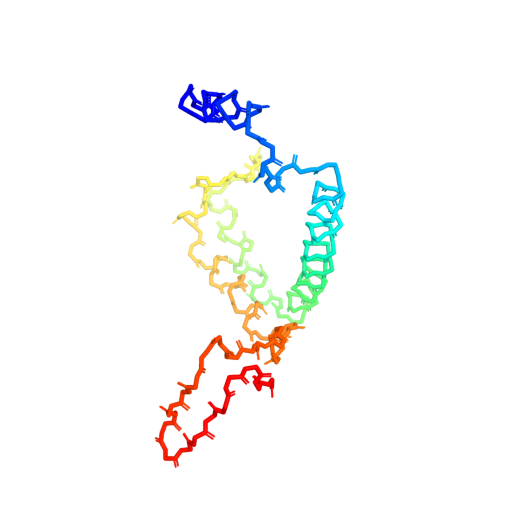HMPYTKAVVYEIQRYIDIIPTSVPHAVTCDVKFRNYFIPKNSY

Organism: Marmota monax (NCBI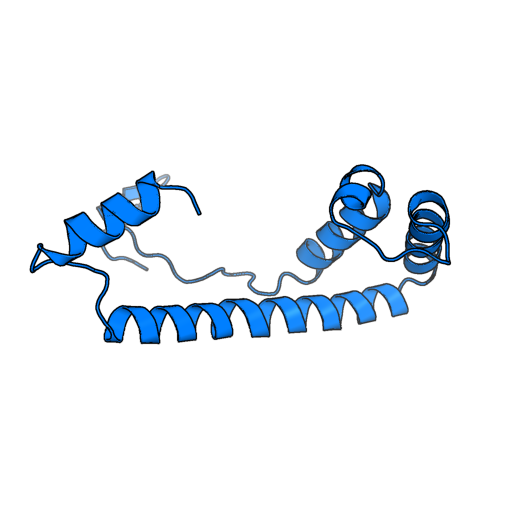:txid9995)